Protein AF-A0A4Q6CCX8-F1 (afdb_monomer)

Mean predicted aligned error: 2.39 Å

Radius of gyration: 15.07 Å; Cα contacts (8 Å, |Δi|>4): 118; chains: 1; bounding box: 39×24×40 Å

Foldseek 3Di:
DQVVCVVVVHADEQADDQDALLVVLVSVVVLVPDPSHDHYHSCNNVVDPDHQKDAHWDQDPPRDIDHDPDPDSRIDGDPVRVVVDDDDDD

pLDDT: mean 97.69, std 1.13, range [92.12, 98.75]

Structure (mmCIF, N/CA/C/O backbone):
data_AF-A0A4Q6CCX8-F1
#
_entry.id   AF-A0A4Q6CCX8-F1
#
loop_
_atom_site.group_PDB
_atom_site.id
_atom_site.type_symbol
_atom_site.label_atom_id
_atom_site.label_alt_id
_atom_site.label_comp_id
_atom_site.label_asym_id
_atom_site.label_entity_id
_atom_site.label_seq_id
_atom_site.pdbx_PDB_ins_code
_atom_site.Cartn_x
_atom_site.Cartn_y
_atom_site.Cartn_z
_atom_site.occupancy
_atom_site.B_iso_or_equiv
_atom_site.auth_seq_id
_atom_site.auth_comp_id
_atom_site.auth_asym_id
_atom_site.auth_atom_id
_atom_site.pdbx_PDB_model_num
ATOM 1 N N . MET A 1 1 ? -16.828 -7.778 3.469 1.00 92.12 1 MET A N 1
ATOM 2 C CA . MET A 1 1 ? -16.111 -8.114 4.717 1.00 92.12 1 MET A CA 1
ATOM 3 C C . MET A 1 1 ? -16.158 -6.970 5.714 1.00 92.12 1 MET A C 1
ATOM 5 O O . MET A 1 1 ? -16.802 -7.162 6.728 1.00 92.12 1 MET 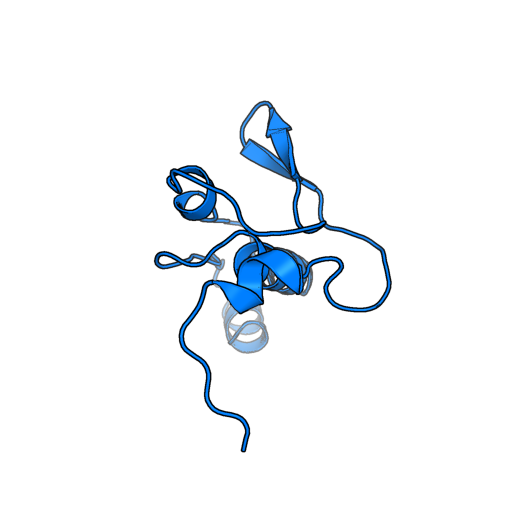A O 1
ATOM 9 N N . VAL A 1 2 ? -15.600 -5.788 5.411 1.00 97.88 2 VAL A N 1
ATOM 10 C CA . VAL A 1 2 ? -15.571 -4.633 6.342 1.00 97.88 2 VAL A CA 1
ATOM 11 C C . VAL A 1 2 ? -16.936 -4.320 6.964 1.00 97.88 2 VAL A C 1
ATOM 13 O O . VAL A 1 2 ? -17.070 -4.411 8.175 1.00 97.88 2 VAL A O 1
ATOM 16 N N . LYS A 1 3 ? -17.978 -4.102 6.149 1.00 98.06 3 LYS A N 1
ATOM 17 C CA . LYS A 1 3 ? -19.338 -3.836 6.661 1.00 98.06 3 LYS A CA 1
ATOM 18 C C . LYS A 1 3 ? -19.885 -4.923 7.594 1.00 98.06 3 LYS A C 1
ATOM 20 O O . LYS A 1 3 ? -20.509 -4.613 8.597 1.00 98.06 3 LYS A O 1
ATOM 25 N N . LEU A 1 4 ? -19.625 -6.197 7.285 1.00 98.31 4 LEU A N 1
ATOM 26 C CA . LEU A 1 4 ? -20.063 -7.313 8.133 1.00 98.31 4 LEU A CA 1
ATOM 27 C C . LEU A 1 4 ? -19.337 -7.297 9.483 1.00 98.31 4 LEU A C 1
ATOM 29 O O . LEU A 1 4 ? -19.935 -7.605 10.507 1.00 98.31 4 LEU A O 1
ATOM 33 N N . ALA A 1 5 ? -18.052 -6.936 9.484 1.00 98.12 5 ALA A N 1
ATOM 34 C CA . ALA A 1 5 ? -17.267 -6.812 10.704 1.00 98.12 5 ALA A CA 1
ATOM 35 C C . ALA A 1 5 ? -17.734 -5.621 11.552 1.00 98.12 5 ALA A C 1
ATOM 37 O O . ALA A 1 5 ? -17.899 -5.775 12.756 1.00 98.12 5 ALA A O 1
ATOM 38 N N . GLU A 1 6 ? -18.036 -4.476 10.932 1.00 97.56 6 GLU A N 1
ATOM 39 C CA . GLU A 1 6 ? -18.622 -3.313 11.612 1.00 97.56 6 GLU A CA 1
ATOM 40 C C . GLU A 1 6 ? -19.958 -3.664 12.285 1.00 97.56 6 GLU A C 1
ATOM 42 O O . GLU A 1 6 ? -20.139 -3.410 13.477 1.00 97.56 6 GLU A O 1
ATOM 47 N N . GLU A 1 7 ? -20.872 -4.311 11.552 1.00 98.00 7 GLU A N 1
ATOM 48 C CA . GLU A 1 7 ? -22.172 -4.762 12.073 1.00 98.00 7 GLU A CA 1
ATOM 49 C C . GLU A 1 7 ? -22.018 -5.758 13.233 1.00 98.00 7 GLU A C 1
ATOM 51 O O . GLU A 1 7 ? -22.766 -5.704 14.212 1.00 98.00 7 GLU A O 1
ATOM 56 N N . ALA A 1 8 ? -21.016 -6.637 13.152 1.00 98.19 8 ALA A N 1
ATOM 57 C CA . ALA A 1 8 ? -20.703 -7.624 14.179 1.00 98.19 8 ALA A CA 1
ATOM 58 C C . ALA A 1 8 ? -19.812 -7.090 15.316 1.00 98.19 8 ALA A C 1
ATOM 60 O O . ALA A 1 8 ? -19.538 -7.834 16.257 1.00 98.19 8 ALA A O 1
ATOM 61 N N . ARG A 1 9 ? -19.369 -5.823 15.258 1.00 97.69 9 ARG A N 1
ATOM 62 C CA . ARG A 1 9 ? -18.400 -5.219 16.196 1.00 97.69 9 ARG A CA 1
ATOM 63 C C . ARG A 1 9 ? -17.098 -6.025 16.306 1.00 97.69 9 ARG A C 1
ATOM 65 O O . ARG A 1 9 ? -16.579 -6.244 17.398 1.00 97.69 9 ARG A O 1
ATOM 72 N N . ILE A 1 10 ? -16.599 -6.494 15.167 1.00 98.38 10 ILE A N 1
ATOM 73 C CA . ILE A 1 10 ? -15.343 -7.232 15.039 1.00 98.38 10 ILE A CA 1
ATOM 74 C C . ILE A 1 10 ? -14.270 -6.278 14.516 1.00 98.38 10 ILE A C 1
ATOM 76 O O . ILE A 1 10 ? -14.413 -5.713 13.432 1.00 98.38 10 ILE A O 1
ATOM 80 N N . HIS A 1 11 ? -13.183 -6.143 15.271 1.00 98.38 11 HIS A N 1
ATOM 81 C CA . HIS A 1 11 ? -11.992 -5.421 14.833 1.00 98.38 11 HIS A CA 1
ATOM 82 C C . HIS A 1 11 ? -11.246 -6.220 13.761 1.00 98.38 11 HIS A C 1
ATOM 84 O O . HIS A 1 11 ? -11.192 -7.453 13.801 1.00 98.38 11 HIS A O 1
ATOM 90 N N . LEU A 1 12 ? -10.668 -5.513 12.795 1.00 98.62 12 LEU A N 1
ATOM 91 C CA . LEU A 1 12 ? -9.997 -6.095 11.643 1.00 98.62 12 LEU A CA 1
ATOM 92 C C . LEU A 1 12 ? -8.508 -5.750 11.619 1.00 98.62 12 LEU A C 1
ATOM 94 O O . LEU A 1 12 ? -8.092 -4.645 11.973 1.00 98.62 12 LEU A O 1
ATOM 98 N N . GLN A 1 13 ? -7.734 -6.703 11.104 1.00 98.56 13 GLN A N 1
ATOM 99 C CA . GLN A 1 13 ? -6.368 -6.502 10.644 1.00 98.56 13 GLN A CA 1
ATOM 100 C C . GLN A 1 13 ? -6.325 -6.656 9.126 1.00 98.56 13 GLN A C 1
ATOM 102 O O . GLN A 1 13 ? -6.892 -7.610 8.588 1.00 98.56 13 GLN A O 1
ATOM 107 N N . VAL A 1 14 ? -5.620 -5.757 8.441 1.00 98.56 14 VAL A N 1
ATOM 108 C CA . VAL A 1 14 ? -5.204 -5.990 7.052 1.00 98.56 14 VAL A CA 1
ATOM 109 C C . VAL A 1 14 ? -3.759 -6.454 7.090 1.00 98.56 14 VAL A C 1
ATOM 111 O O . VAL A 1 14 ? -2.905 -5.776 7.659 1.00 98.56 14 VAL A O 1
ATOM 114 N N . GLY A 1 15 ? -3.515 -7.633 6.530 1.00 97.12 15 GLY A N 1
ATOM 115 C CA . GLY A 1 15 ? -2.189 -8.228 6.452 1.00 97.12 15 GLY A CA 1
ATOM 116 C C . GLY A 1 15 ? -1.733 -8.430 5.020 1.00 97.12 15 GLY A C 1
ATOM 117 O O . GLY A 1 15 ? -2.426 -8.057 4.068 1.00 97.12 15 GLY A O 1
ATOM 118 N N . ALA A 1 16 ? -0.575 -9.059 4.898 1.00 96.81 16 ALA A N 1
ATOM 119 C CA . ALA A 1 16 ? 0.074 -9.339 3.635 1.00 96.81 16 ALA A CA 1
ATOM 120 C C . ALA A 1 16 ? 0.645 -10.761 3.600 1.00 96.81 16 ALA A C 1
ATOM 122 O O . ALA A 1 16 ? 0.774 -11.433 4.622 1.00 96.81 16 ALA A O 1
ATOM 123 N N . PHE A 1 17 ? 0.998 -11.207 2.399 1.00 96.88 17 PHE A N 1
ATOM 124 C CA . PHE A 1 17 ? 1.888 -12.337 2.189 1.00 96.88 17 PHE A CA 1
ATOM 125 C C . PHE A 1 17 ? 3.304 -11.798 1.959 1.00 96.88 17 PHE A C 1
ATOM 127 O O . PHE A 1 17 ? 3.943 -11.325 2.887 1.00 96.88 17 PHE A O 1
ATOM 134 N N . MET A 1 18 ? 3.800 -11.845 0.723 1.00 97.31 18 MET A N 1
ATOM 135 C CA . MET A 1 18 ? 5.140 -11.392 0.328 1.00 97.31 18 MET A CA 1
ATOM 136 C C . MET A 1 18 ? 5.056 -10.364 -0.805 1.00 97.31 18 MET A C 1
ATOM 138 O O . MET A 1 18 ? 5.874 -10.363 -1.723 1.00 97.31 18 MET A O 1
ATOM 142 N N . GLU A 1 19 ? 4.015 -9.535 -0.815 1.00 98.44 19 GLU A N 1
ATOM 143 C CA . GLU A 1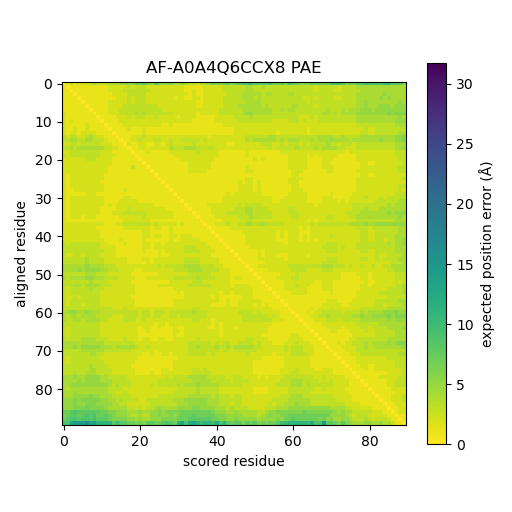 19 ? 3.860 -8.508 -1.833 1.00 98.44 19 GLU A CA 1
ATOM 144 C C . GLU A 1 19 ? 4.850 -7.345 -1.646 1.00 98.44 19 GLU A C 1
ATOM 146 O O . GLU A 1 19 ? 5.295 -7.029 -0.544 1.00 98.44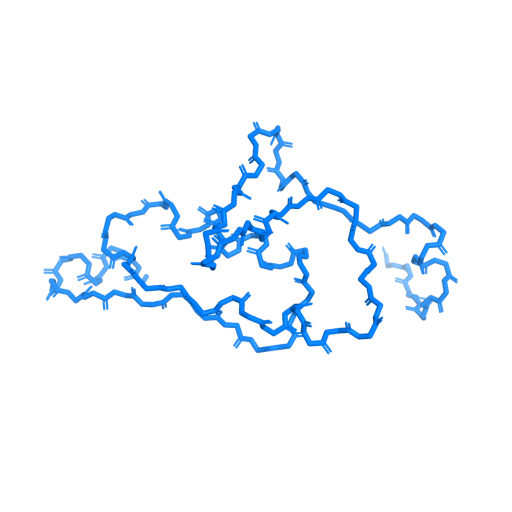 19 GLU A O 1
ATOM 151 N N . SER A 1 20 ? 5.176 -6.655 -2.744 1.00 98.25 20 SER A N 1
ATOM 152 C CA . SER A 1 20 ? 6.005 -5.445 -2.700 1.00 98.25 20 SER A CA 1
ATOM 153 C C . SER A 1 20 ? 5.236 -4.242 -2.143 1.00 98.25 20 SER A C 1
ATOM 155 O O . SER A 1 20 ? 4.009 -4.271 -1.987 1.00 98.25 20 SER A O 1
ATOM 157 N N . ARG A 1 21 ? 5.931 -3.106 -1.962 1.00 98.31 21 ARG A N 1
ATOM 158 C CA . ARG A 1 21 ? 5.294 -1.836 -1.567 1.00 98.31 21 ARG A CA 1
ATOM 159 C C . ARG A 1 21 ? 4.151 -1.393 -2.485 1.00 98.31 21 ARG A C 1
ATOM 161 O O . ARG A 1 21 ? 3.316 -0.599 -2.058 1.00 98.31 21 ARG A O 1
ATOM 168 N N . LEU A 1 22 ? 4.072 -1.901 -3.718 1.00 98.69 22 LEU A N 1
ATOM 169 C CA . LEU A 1 22 ? 2.982 -1.598 -4.643 1.00 98.69 22 LEU A CA 1
ATOM 170 C C . LEU A 1 22 ? 1.643 -2.087 -4.075 1.00 98.69 22 LEU A C 1
ATOM 172 O O . LEU A 1 22 ? 0.702 -1.305 -3.969 1.00 98.69 22 LEU A O 1
ATOM 176 N N . ALA A 1 23 ? 1.573 -3.352 -3.651 1.00 98.56 23 ALA A N 1
ATOM 177 C CA . ALA A 1 23 ? 0.361 -3.900 -3.050 1.00 98.56 23 ALA A CA 1
ATOM 178 C C . ALA A 1 23 ? 0.154 -3.370 -1.629 1.00 98.56 23 ALA A C 1
ATOM 180 O O . ALA A 1 23 ? -0.967 -3.011 -1.290 1.00 98.56 23 ALA A O 1
ATOM 181 N N . MET A 1 24 ? 1.228 -3.202 -0.844 1.00 98.50 24 MET A N 1
ATOM 182 C CA . MET A 1 24 ? 1.126 -2.570 0.480 1.00 98.50 24 MET A CA 1
ATOM 183 C C . MET A 1 24 ? 0.504 -1.175 0.400 1.00 98.50 24 MET A C 1
ATOM 185 O O . MET A 1 24 ? -0.253 -0.782 1.281 1.00 98.50 24 MET A O 1
ATOM 189 N N . THR A 1 25 ? 0.757 -0.436 -0.685 1.00 98.75 25 THR A N 1
ATOM 190 C CA . THR A 1 25 ? 0.092 0.850 -0.917 1.00 98.75 25 THR A CA 1
ATOM 191 C C . THR A 1 25 ? -1.415 0.683 -1.090 1.00 98.75 25 THR A C 1
ATOM 193 O O . THR A 1 25 ? -2.182 1.446 -0.507 1.00 98.75 25 THR A O 1
ATOM 196 N N . ALA A 1 26 ? -1.861 -0.337 -1.825 1.00 98.69 26 ALA A N 1
ATOM 197 C CA . ALA A 1 26 ? -3.284 -0.634 -1.975 1.00 98.69 26 ALA A CA 1
ATOM 198 C C . ALA A 1 26 ? -3.908 -1.083 -0.646 1.00 98.69 26 ALA A C 1
ATOM 200 O O . ALA A 1 26 ? -5.016 -0.664 -0.317 1.00 98.69 26 ALA A O 1
ATOM 201 N N . PHE A 1 27 ? -3.187 -1.891 0.135 1.00 98.62 27 PHE A N 1
ATOM 202 C CA . PHE A 1 27 ? -3.629 -2.349 1.450 1.00 98.62 27 PHE A CA 1
ATOM 203 C C . PHE A 1 27 ? -3.768 -1.183 2.426 1.00 98.62 27 PHE A C 1
ATOM 205 O O . PHE A 1 27 ? -4.782 -1.091 3.108 1.00 98.62 27 PHE A O 1
ATOM 212 N N . ALA A 1 28 ? -2.819 -0.246 2.435 1.00 98.38 28 ALA A N 1
ATOM 213 C CA . ALA A 1 28 ? -2.893 0.946 3.270 1.00 98.38 28 ALA A CA 1
ATOM 214 C C . ALA A 1 28 ? -4.065 1.861 2.878 1.00 98.38 28 ALA A C 1
ATOM 216 O O . ALA A 1 28 ? -4.783 2.328 3.757 1.00 98.38 28 ALA A O 1
ATOM 217 N N . HIS A 1 29 ? -4.326 2.059 1.578 1.00 98.50 29 HIS A N 1
ATOM 218 C CA . HIS A 1 29 ? -5.538 2.757 1.119 1.00 98.50 29 HIS A CA 1
ATOM 219 C C . HIS A 1 29 ? -6.816 2.052 1.585 1.00 98.50 29 HIS A C 1
ATOM 221 O O . HIS A 1 29 ? -7.729 2.696 2.098 1.00 98.50 29 HIS A O 1
ATOM 227 N N . PHE A 1 30 ? -6.882 0.725 1.443 1.00 98.44 30 PHE A N 1
ATOM 228 C CA . PHE A 1 30 ? -8.031 -0.063 1.890 1.00 98.44 30 PHE A CA 1
ATOM 229 C C . PHE A 1 30 ? -8.236 0.026 3.407 1.00 98.44 30 PHE A C 1
ATOM 231 O O . PHE A 1 30 ? -9.365 0.188 3.862 1.00 98.44 30 PHE A O 1
ATOM 238 N N . SER A 1 31 ? -7.161 -0.007 4.189 1.00 98.31 31 SER A N 1
ATOM 239 C CA . SER A 1 31 ? -7.203 0.131 5.645 1.00 98.31 31 SER A CA 1
ATOM 240 C C . SER A 1 31 ? -7.830 1.440 6.123 1.00 98.31 31 SER A C 1
ATOM 242 O O . SER A 1 31 ? -8.437 1.469 7.186 1.00 98.31 31 SER A O 1
ATOM 244 N N . LEU A 1 32 ? -7.742 2.513 5.333 1.00 97.81 32 LEU A N 1
ATOM 245 C CA . LEU A 1 32 ? -8.334 3.810 5.668 1.00 97.81 32 LEU A CA 1
ATOM 246 C C . LEU A 1 32 ? -9.836 3.904 5.345 1.00 97.81 32 LEU A C 1
ATOM 248 O O . LEU A 1 32 ? -10.450 4.940 5.594 1.00 97.81 32 LEU A O 1
ATOM 252 N N . CYS A 1 33 ? -10.453 2.851 4.793 1.00 97.56 33 CYS A N 1
ATOM 253 C CA . CYS A 1 33 ? -11.864 2.898 4.400 1.00 97.56 33 CYS A CA 1
ATOM 254 C C . CYS A 1 33 ? -12.853 2.767 5.570 1.00 97.56 33 CYS A C 1
ATOM 256 O O . CYS A 1 33 ? -14.036 3.059 5.389 1.00 97.56 3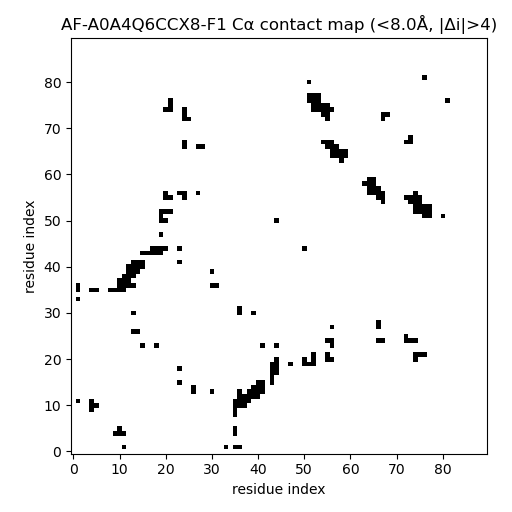3 CYS A O 1
ATOM 258 N N . SER A 1 34 ? -12.403 2.314 6.744 1.00 98.12 34 SER A N 1
ATOM 259 C CA . SER A 1 34 ? -13.261 2.080 7.908 1.00 98.12 34 SER A CA 1
ATOM 260 C C . SER A 1 34 ? -12.473 2.163 9.218 1.00 98.12 34 SER A C 1
ATOM 262 O O . SER A 1 34 ? -11.358 1.648 9.283 1.00 98.12 34 SER A O 1
ATOM 264 N N . PRO A 1 35 ? -13.065 2.724 10.290 1.00 96.50 35 PRO A N 1
ATOM 265 C CA . PRO A 1 35 ? -12.451 2.736 11.615 1.00 96.50 35 PRO A CA 1
ATOM 266 C C . PRO A 1 35 ? -12.367 1.347 12.266 1.00 96.50 35 PRO A C 1
ATOM 268 O O . PRO A 1 35 ? -11.661 1.208 13.254 1.00 96.50 35 PRO A O 1
ATOM 271 N N . ALA A 1 36 ? -13.062 0.326 11.746 1.00 98.06 36 ALA A N 1
ATOM 272 C CA . ALA A 1 36 ? -12.979 -1.037 12.280 1.00 98.06 36 ALA A CA 1
ATOM 273 C C . ALA A 1 36 ? -11.661 -1.744 11.921 1.00 98.06 36 ALA A C 1
ATOM 275 O O . ALA A 1 36 ? -11.361 -2.800 12.480 1.00 98.06 36 ALA A O 1
ATOM 276 N N . ILE A 1 37 ? -10.887 -1.201 10.976 1.00 98.56 37 ILE A N 1
ATOM 277 C CA . ILE A 1 37 ? -9.555 -1.699 10.635 1.00 98.56 37 ILE A CA 1
ATOM 278 C C . ILE A 1 37 ? -8.537 -0.970 11.511 1.00 98.56 37 ILE A C 1
ATOM 280 O O . ILE A 1 37 ? -8.139 0.157 11.229 1.00 98.56 37 ILE A O 1
ATOM 284 N N . GLU A 1 38 ? -8.121 -1.630 12.585 1.00 97.88 38 GLU A N 1
ATOM 285 C CA . GLU A 1 38 ? -7.285 -1.026 13.631 1.00 97.88 38 GLU A CA 1
ATOM 286 C C . GLU A 1 38 ? -5.854 -1.570 13.635 1.00 97.88 38 GLU A C 1
ATOM 288 O O . GLU A 1 38 ? -4.960 -0.994 14.259 1.00 97.88 38 GLU A O 1
ATOM 293 N N . HIS A 1 39 ? -5.630 -2.687 12.942 1.00 98.38 39 HIS A N 1
ATOM 294 C CA . HIS A 1 39 ? -4.348 -3.375 12.911 1.00 98.38 39 HIS A CA 1
ATOM 295 C C . HIS A 1 39 ? -3.830 -3.512 11.479 1.00 98.38 39 HIS A C 1
ATOM 297 O O . HIS A 1 39 ? -4.587 -3.745 10.531 1.00 98.38 39 HIS A O 1
ATOM 303 N N . PHE A 1 40 ? -2.514 -3.389 11.332 1.00 98.31 40 PHE A N 1
ATOM 304 C CA . PHE A 1 40 ? -1.844 -3.343 10.038 1.00 98.31 40 PHE A CA 1
ATOM 305 C C . PHE A 1 40 ? -0.588 -4.203 10.097 1.00 98.31 40 PHE A C 1
ATOM 307 O O . PHE A 1 40 ? 0.292 -3.955 10.919 1.00 98.31 40 PHE A O 1
ATOM 314 N N . ASP A 1 41 ? -0.515 -5.196 9.222 1.00 98.19 41 ASP A N 1
ATOM 315 C CA . ASP A 1 41 ? 0.626 -6.096 9.093 1.00 98.19 41 ASP A CA 1
ATOM 316 C C . ASP A 1 41 ? 1.214 -5.961 7.685 1.00 98.19 41 ASP A C 1
ATOM 318 O O . ASP A 1 41 ? 0.851 -6.681 6.754 1.00 98.19 41 ASP A O 1
ATOM 322 N N . PHE A 1 42 ? 2.033 -4.917 7.518 1.00 97.94 42 PHE A N 1
ATOM 323 C CA . PHE A 1 42 ? 2.598 -4.466 6.241 1.00 97.94 42 PHE A CA 1
ATOM 324 C C . PHE A 1 42 ? 4.127 -4.498 6.260 1.00 97.94 42 PHE A C 1
ATOM 326 O O . PHE A 1 42 ? 4.767 -3.587 5.742 1.00 97.94 42 PHE A O 1
ATOM 333 N N . ASP A 1 43 ? 4.746 -5.482 6.903 1.00 97.25 43 ASP A N 1
ATOM 334 C CA . ASP A 1 43 ? 6.196 -5.506 7.112 1.00 97.25 43 ASP A CA 1
ATOM 335 C C . ASP A 1 43 ? 6.972 -6.229 5.997 1.00 97.25 43 ASP A C 1
ATOM 337 O O . ASP A 1 43 ? 8.133 -5.902 5.758 1.00 97.25 43 ASP A O 1
ATOM 341 N N . THR A 1 44 ? 6.350 -7.153 5.259 1.00 97.75 44 THR A N 1
ATOM 342 C CA . THR A 1 44 ? 7.081 -8.044 4.341 1.00 97.75 44 THR A CA 1
ATOM 343 C C . THR A 1 44 ? 7.753 -7.330 3.170 1.00 97.75 44 THR A C 1
ATOM 345 O O . THR A 1 44 ? 8.789 -7.789 2.686 1.00 97.75 44 THR A O 1
ATOM 348 N N . ALA A 1 45 ? 7.285 -6.138 2.785 1.00 97.38 45 ALA A N 1
ATOM 349 C CA . ALA A 1 45 ? 7.983 -5.305 1.806 1.00 97.38 45 ALA A CA 1
ATOM 350 C C . ALA A 1 45 ? 9.335 -4.760 2.318 1.00 97.38 45 ALA A C 1
ATOM 352 O O . ALA A 1 45 ? 10.213 -4.467 1.509 1.00 97.38 45 ALA A O 1
ATOM 353 N N . LEU A 1 46 ? 9.538 -4.658 3.639 1.00 97.62 46 LEU A N 1
ATOM 354 C CA . LEU A 1 46 ? 10.834 -4.317 4.248 1.00 97.62 46 LEU A CA 1
ATOM 355 C C . LEU A 1 46 ? 11.842 -5.473 4.167 1.00 97.62 46 LEU A C 1
ATOM 357 O O . LEU A 1 46 ? 13.032 -5.261 4.384 1.00 97.62 46 LEU A O 1
ATOM 361 N N . MET A 1 47 ? 11.380 -6.691 3.867 1.00 97.81 47 MET A N 1
ATOM 362 C CA . MET A 1 47 ? 12.224 -7.886 3.768 1.00 97.81 47 MET A CA 1
ATOM 363 C C . MET A 1 47 ? 12.827 -8.070 2.368 1.00 97.81 47 MET A C 1
ATOM 365 O O . MET A 1 47 ? 13.611 -8.993 2.147 1.00 97.81 47 MET A O 1
ATOM 369 N N . PHE A 1 48 ? 12.463 -7.220 1.405 1.00 97.62 48 PHE A N 1
ATOM 370 C CA . PHE A 1 48 ? 12.962 -7.303 0.037 1.00 97.62 48 PHE A CA 1
ATOM 371 C C . PHE A 1 48 ? 14.414 -6.818 -0.033 1.00 97.62 48 PHE A C 1
ATOM 373 O O . PHE A 1 48 ? 14.755 -5.762 0.494 1.00 97.62 48 PHE A O 1
ATOM 380 N N . SER A 1 49 ? 15.270 -7.564 -0.737 1.00 97.75 49 SER A N 1
ATOM 381 C CA . SER A 1 49 ? 16.658 -7.147 -0.984 1.00 97.75 49 SER A CA 1
ATOM 382 C C . SER A 1 49 ? 16.747 -5.919 -1.889 1.00 97.75 49 SER A C 1
ATOM 384 O O . SER A 1 49 ? 17.669 -5.117 -1.766 1.00 97.75 49 SER A O 1
ATOM 386 N N . GLU A 1 50 ? 15.792 -5.788 -2.806 1.00 97.12 50 GLU A N 1
ATOM 387 C CA . GLU A 1 50 ? 15.645 -4.655 -3.707 1.00 97.12 50 GLU A CA 1
ATOM 388 C C . GLU A 1 50 ? 14.172 -4.286 -3.809 1.00 97.12 50 GLU A C 1
ATOM 390 O O . GLU A 1 50 ? 13.300 -5.144 -3.960 1.00 97.12 50 GLU A O 1
ATOM 395 N N 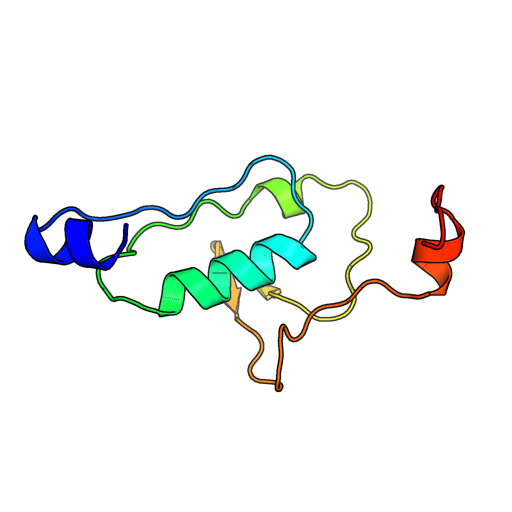. ASP A 1 51 ? 13.906 -2.991 -3.763 1.00 97.56 51 ASP A N 1
ATOM 396 C CA . ASP A 1 51 ? 12.564 -2.451 -3.825 1.00 97.56 51 ASP A CA 1
ATOM 397 C C . ASP A 1 51 ? 12.305 -1.824 -5.204 1.00 97.56 51 ASP A C 1
ATOM 399 O O . ASP A 1 51 ? 12.884 -0.784 -5.531 1.00 97.56 51 ASP A O 1
ATOM 403 N N . PRO A 1 52 ? 11.445 -2.439 -6.033 1.00 97.38 52 PRO A N 1
ATOM 404 C CA . PRO A 1 52 ? 11.235 -2.004 -7.409 1.00 97.38 52 PRO A CA 1
ATOM 405 C C . PRO A 1 52 ? 10.234 -0.848 -7.548 1.00 97.38 52 PRO A C 1
ATOM 407 O O . PRO A 1 52 ? 9.921 -0.429 -8.665 1.00 97.38 52 PRO A O 1
ATOM 410 N N . VAL A 1 53 ? 9.652 -0.382 -6.440 1.00 98.44 53 VAL A N 1
ATOM 411 C CA . VAL A 1 53 ? 8.461 0.469 -6.461 1.00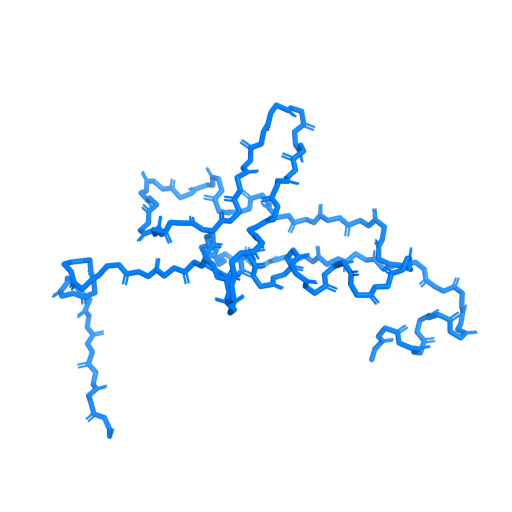 98.44 53 VAL A CA 1
ATOM 412 C C . VAL A 1 53 ? 8.841 1.946 -6.502 1.00 98.44 53 VAL A C 1
ATOM 414 O O . VAL A 1 53 ? 9.535 2.470 -5.635 1.00 98.44 53 VAL A O 1
ATOM 417 N N . THR A 1 54 ? 8.312 2.659 -7.492 1.00 98.19 54 THR A N 1
ATOM 418 C CA . THR A 1 54 ? 8.369 4.122 -7.571 1.00 98.19 54 THR A CA 1
ATOM 419 C C . THR A 1 54 ? 7.122 4.719 -6.919 1.00 98.19 54 THR A C 1
ATOM 421 O O . THR A 1 54 ? 6.001 4.337 -7.259 1.00 98.19 54 THR A O 1
ATOM 424 N N . GLY A 1 55 ? 7.304 5.668 -5.997 1.00 98.12 55 GLY A N 1
ATOM 425 C CA . GLY A 1 55 ? 6.210 6.208 -5.181 1.00 98.12 55 GLY A CA 1
ATOM 426 C C . GLY A 1 55 ? 5.770 5.225 -4.093 1.00 98.12 55 GLY A C 1
ATOM 427 O O . GLY A 1 55 ? 6.597 4.490 -3.557 1.00 98.12 55 GLY A O 1
ATOM 428 N N . GLY A 1 56 ? 4.476 5.199 -3.786 1.00 98.50 56 GLY A N 1
ATOM 429 C CA . GLY A 1 56 ? 3.855 4.308 -2.809 1.00 98.50 56 GLY A CA 1
ATOM 430 C C . GLY A 1 56 ? 4.014 4.731 -1.359 1.00 98.50 56 GLY A C 1
ATOM 431 O O . GLY A 1 56 ? 4.459 5.838 -1.061 1.00 98.50 56 GLY A O 1
ATOM 432 N N . ILE A 1 57 ? 3.594 3.844 -0.459 1.00 98.50 57 ILE A N 1
ATOM 433 C CA . ILE A 1 57 ? 3.671 4.096 0.978 1.00 98.50 57 ILE A CA 1
ATOM 434 C C . ILE A 1 57 ? 5.107 4.341 1.435 1.00 98.50 57 ILE A C 1
ATOM 436 O O . ILE A 1 57 ? 6.062 3.752 0.914 1.00 98.50 57 ILE A O 1
ATOM 440 N N . ILE A 1 58 ? 5.228 5.197 2.447 1.00 98.38 58 ILE A N 1
ATOM 441 C CA . ILE A 1 58 ? 6.493 5.520 3.102 1.00 98.38 58 ILE A CA 1
ATOM 442 C C . ILE A 1 58 ? 6.451 4.959 4.519 1.00 98.38 58 ILE A C 1
ATOM 444 O O . ILE A 1 58 ? 5.621 5.379 5.326 1.00 98.38 58 ILE A O 1
ATOM 448 N N . TYR A 1 59 ? 7.375 4.049 4.825 1.00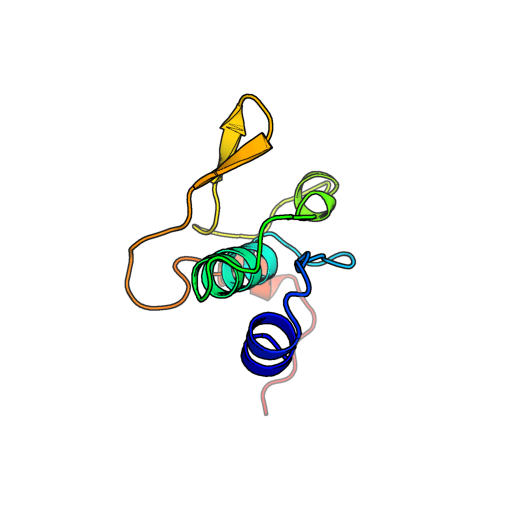 98.12 59 TYR A N 1
ATOM 449 C CA . TYR A 1 59 ? 7.640 3.624 6.196 1.00 98.12 59 TYR A CA 1
ATOM 450 C C . TYR A 1 59 ? 8.435 4.716 6.914 1.00 98.12 59 TYR A C 1
ATOM 452 O O . TYR A 1 59 ? 9.579 5.012 6.566 1.00 98.12 59 TYR A O 1
ATOM 460 N N . GLN A 1 60 ? 7.818 5.337 7.909 1.00 98.12 60 GLN A N 1
ATOM 461 C CA . GLN A 1 60 ? 8.459 6.279 8.811 1.00 98.12 60 GLN A CA 1
ATOM 462 C C . GLN A 1 60 ? 9.038 5.562 10.041 1.00 98.12 60 GLN A C 1
ATOM 464 O O . GLN A 1 60 ? 8.989 4.339 10.190 1.00 98.12 60 GLN A O 1
ATOM 469 N N . LYS A 1 61 ? 9.605 6.348 10.961 1.00 97.25 61 LYS A N 1
ATOM 470 C CA . LYS A 1 61 ? 10.081 5.844 12.253 1.00 97.25 61 LYS A CA 1
ATOM 471 C C . LYS A 1 61 ? 8.936 5.192 13.034 1.00 97.25 61 LYS A C 1
ATOM 473 O O . LYS A 1 61 ? 7.790 5.625 12.951 1.00 97.25 61 LYS A O 1
ATOM 478 N N . ASN A 1 62 ? 9.284 4.193 13.843 1.00 96.62 62 ASN A N 1
ATOM 479 C CA . ASN A 1 62 ? 8.365 3.494 14.747 1.00 96.62 62 ASN A CA 1
ATOM 480 C C . ASN A 1 62 ? 7.177 2.813 14.042 1.00 96.62 62 ASN A C 1
ATOM 482 O O . ASN A 1 62 ? 6.100 2.716 14.620 1.00 96.62 62 ASN A O 1
ATOM 486 N N . GLY A 1 63 ? 7.356 2.363 12.795 1.00 95.38 63 GLY A N 1
ATOM 487 C CA . GLY A 1 63 ? 6.325 1.622 12.060 1.00 95.38 63 GLY A CA 1
ATOM 488 C C . GLY A 1 63 ? 5.149 2.473 11.570 1.00 95.38 63 GLY A C 1
ATOM 489 O O . GLY A 1 63 ? 4.168 1.924 11.081 1.00 95.38 63 GLY A O 1
ATOM 490 N N . VAL A 1 64 ? 5.231 3.804 11.673 1.00 98.06 64 VAL A N 1
ATOM 491 C CA . VAL A 1 64 ? 4.217 4.703 11.107 1.00 98.06 64 VAL A CA 1
ATOM 492 C C . VAL A 1 64 ? 4.300 4.654 9.584 1.00 98.06 64 VAL A C 1
ATOM 494 O O . VAL A 1 64 ? 5.386 4.750 9.021 1.00 98.06 64 VAL A O 1
ATOM 497 N N . ILE A 1 65 ? 3.159 4.543 8.907 1.00 98.06 65 ILE A N 1
ATOM 498 C CA . ILE A 1 65 ? 3.085 4.515 7.444 1.00 98.06 65 ILE A CA 1
ATOM 499 C C . ILE A 1 65 ? 2.382 5.776 6.943 1.00 98.06 65 ILE A C 1
ATOM 501 O O . ILE A 1 65 ? 1.326 6.151 7.445 1.00 98.06 65 ILE A O 1
ATOM 505 N N . THR A 1 66 ? 2.956 6.427 5.932 1.00 98.38 66 THR A N 1
ATOM 506 C CA . THR A 1 66 ? 2.293 7.508 5.186 1.00 98.38 66 THR A CA 1
ATOM 507 C C . THR A 1 66 ? 1.751 6.983 3.871 1.00 98.38 66 THR A C 1
ATOM 509 O O . THR A 1 66 ? 2.481 6.343 3.112 1.00 98.38 66 THR A O 1
ATOM 512 N N . VAL A 1 67 ? 0.483 7.287 3.602 1.00 98.50 67 VAL A N 1
ATOM 513 C CA . VAL A 1 67 ? -0.225 6.895 2.381 1.00 98.50 67 VAL A CA 1
ATOM 514 C C . VAL A 1 67 ? -0.182 8.046 1.364 1.00 98.50 67 VAL A C 1
ATOM 516 O O . VAL A 1 67 ? -0.390 9.193 1.761 1.00 98.50 67 VAL A O 1
ATOM 519 N N . PRO A 1 68 ? 0.106 7.790 0.072 1.00 98.12 68 PRO A N 1
ATOM 520 C CA . PRO A 1 68 ? 0.078 8.826 -0.962 1.00 98.12 68 PRO A CA 1
ATOM 521 C C . PRO A 1 68 ? -1.316 9.437 -1.164 1.00 98.12 68 PRO A C 1
ATOM 523 O O . PRO A 1 68 ? -2.306 8.713 -1.194 1.00 98.12 68 PRO A O 1
ATOM 526 N N . GLU A 1 69 ? -1.377 10.748 -1.411 1.00 97.50 69 GLU A N 1
ATOM 527 C CA . GLU A 1 69 ? -2.628 11.485 -1.688 1.00 97.50 69 GLU A CA 1
ATOM 528 C C . GLU A 1 69 ? -2.840 11.805 -3.181 1.00 97.50 69 GLU A C 1
ATOM 530 O O . GLU A 1 69 ? -3.798 12.479 -3.562 1.00 97.50 69 GLU A O 1
ATOM 535 N N . THR A 1 70 ? -1.938 11.357 -4.058 1.00 97.31 70 THR A N 1
ATOM 536 C CA . THR A 1 70 ? -2.084 11.580 -5.501 1.00 97.31 70 THR A CA 1
ATOM 537 C C . THR A 1 70 ? -3.203 10.708 -6.084 1.00 97.31 70 THR A C 1
ATOM 539 O O . THR A 1 70 ? -3.433 9.603 -5.592 1.00 97.31 70 THR A O 1
ATOM 542 N N . PRO A 1 71 ? -3.904 11.154 -7.147 1.00 97.94 71 PRO A N 1
ATOM 543 C CA . PRO A 1 71 ? -4.953 10.352 -7.769 1.00 97.94 71 PRO A CA 1
ATOM 544 C C . PRO A 1 71 ? -4.470 8.964 -8.207 1.00 97.94 71 PRO A C 1
ATOM 546 O O . PRO A 1 71 ? -3.406 8.816 -8.811 1.00 97.94 71 PRO A O 1
ATOM 549 N N . GLY A 1 72 ? -5.302 7.952 -7.959 1.00 97.81 72 GLY A N 1
ATOM 550 C CA . GLY A 1 72 ? -4.965 6.553 -8.206 1.00 97.81 72 GLY A CA 1
ATOM 551 C C . GLY A 1 72 ? -4.229 5.929 -7.023 1.00 97.81 72 GLY A C 1
ATOM 552 O O . GLY A 1 72 ? -4.448 6.300 -5.876 1.00 97.81 72 GLY A O 1
ATOM 553 N N . LEU A 1 73 ? -3.374 4.944 -7.300 1.00 98.50 73 LEU A N 1
ATOM 554 C CA . LEU A 1 73 ? -2.659 4.219 -6.247 1.00 98.50 73 LEU A CA 1
ATOM 555 C C . LEU A 1 73 ? -1.516 5.044 -5.630 1.00 98.50 73 LEU A C 1
ATOM 557 O O . LEU A 1 73 ? -1.126 4.809 -4.492 1.00 98.50 73 LEU A O 1
ATOM 561 N N . GLY A 1 74 ? -0.938 5.976 -6.394 1.00 98.50 74 GLY A N 1
ATOM 562 C CA . GLY A 1 74 ? 0.267 6.709 -5.996 1.00 98.50 74 GLY A CA 1
ATOM 563 C C . GLY A 1 74 ? 1.547 5.861 -5.981 1.00 98.50 74 GLY A C 1
ATOM 564 O O . GLY A 1 74 ? 2.570 6.321 -5.481 1.00 98.50 74 GLY A O 1
ATOM 565 N N . ALA A 1 75 ? 1.506 4.645 -6.534 1.00 98.56 75 ALA A N 1
ATOM 566 C CA . ALA A 1 75 ? 2.624 3.710 -6.636 1.00 98.56 75 ALA A CA 1
ATOM 567 C C . ALA A 1 75 ? 2.662 3.057 -8.024 1.00 98.56 75 ALA A C 1
ATOM 569 O O . ALA A 1 75 ? 1.615 2.775 -8.608 1.00 98.56 75 ALA A O 1
ATOM 570 N N . THR A 1 76 ? 3.862 2.799 -8.542 1.00 98.38 76 THR A N 1
ATOM 571 C CA . THR A 1 76 ? 4.073 2.109 -9.823 1.00 98.38 76 THR A CA 1
ATOM 572 C C . THR A 1 76 ? 5.402 1.347 -9.841 1.00 98.38 76 THR A C 1
ATOM 574 O O . THR A 1 76 ? 6.208 1.471 -8.921 1.00 98.38 76 THR A O 1
ATOM 577 N N . ILE A 1 77 ? 5.648 0.567 -10.892 1.00 98.19 77 ILE A N 1
ATOM 578 C CA . ILE A 1 77 ? 6.946 -0.050 -11.193 1.00 98.19 77 ILE A CA 1
ATOM 579 C C . ILE A 1 77 ? 7.455 0.575 -12.491 1.00 98.19 77 ILE A C 1
ATOM 581 O O . ILE A 1 77 ? 6.698 0.706 -13.454 1.00 98.19 77 ILE A O 1
ATOM 585 N N . SER A 1 78 ? 8.723 0.987 -12.517 1.00 97.06 78 SER A N 1
ATOM 586 C CA . SER A 1 78 ? 9.294 1.631 -13.700 1.00 97.06 78 SER A CA 1
ATOM 587 C C . SER A 1 78 ? 9.386 0.666 -14.888 1.00 97.06 78 SER A C 1
ATOM 589 O O . SER A 1 78 ? 9.556 -0.547 -14.724 1.00 97.06 78 SER A O 1
ATOM 591 N N . ASN A 1 79 ? 9.311 1.202 -16.108 1.00 96.75 79 ASN A N 1
ATOM 592 C CA . ASN A 1 79 ? 9.432 0.389 -17.320 1.00 96.75 79 ASN A CA 1
ATOM 593 C C . ASN A 1 79 ? 10.808 -0.281 -17.417 1.00 96.75 79 ASN A C 1
ATOM 595 O O . ASN A 1 79 ? 10.910 -1.406 -17.901 1.00 96.75 79 ASN A O 1
ATOM 599 N N . GLU A 1 80 ? 11.852 0.379 -16.917 1.00 97.31 80 GLU A N 1
ATOM 600 C CA . GLU A 1 80 ? 13.218 -0.140 -16.864 1.00 97.31 80 GLU A CA 1
ATOM 601 C C . GLU A 1 80 ? 13.309 -1.367 -15.952 1.00 97.31 80 GLU A C 1
ATOM 603 O O . GLU A 1 80 ? 14.031 -2.315 -16.260 1.00 97.31 80 GLU A O 1
ATOM 608 N N . TRP A 1 81 ? 12.563 -1.378 -14.842 1.00 97.50 81 TRP A N 1
ATOM 609 C CA . TRP A 1 81 ? 12.488 -2.544 -13.969 1.00 97.50 81 TRP A CA 1
ATOM 610 C C . TRP A 1 81 ? 11.660 -3.662 -14.599 1.00 97.50 81 TRP A C 1
ATOM 612 O O . TRP A 1 81 ? 12.107 -4.807 -14.655 1.00 97.50 81 TRP A O 1
ATOM 622 N N . LEU A 1 82 ? 10.478 -3.333 -15.131 1.00 97.19 82 LEU A N 1
ATOM 623 C CA . LEU A 1 82 ? 9.601 -4.303 -15.794 1.00 97.19 82 LEU A CA 1
ATOM 624 C C . LEU A 1 82 ? 10.269 -4.965 -17.007 1.00 97.19 82 LEU A C 1
ATOM 626 O O . LEU A 1 82 ? 9.985 -6.122 -17.301 1.00 97.19 82 LEU A O 1
ATOM 630 N N . ALA A 1 83 ? 11.183 -4.273 -17.694 1.00 97.06 83 ALA A N 1
ATOM 631 C CA . ALA A 1 83 ? 11.955 -4.831 -18.802 1.00 97.06 83 ALA A CA 1
ATOM 632 C C . ALA A 1 83 ? 12.879 -5.994 -18.392 1.00 97.06 83 ALA A C 1
ATOM 634 O O . ALA A 1 83 ? 13.261 -6.781 -19.255 1.00 97.06 83 ALA A O 1
ATOM 635 N N . LYS A 1 84 ? 13.217 -6.126 -17.101 1.00 97.25 84 LYS A N 1
ATOM 636 C CA . LYS A 1 84 ? 14.018 -7.238 -16.560 1.00 97.25 84 LYS A CA 1
ATOM 637 C C . LYS A 1 84 ? 13.193 -8.503 -16.297 1.00 97.25 84 LYS A C 1
ATOM 639 O O . LYS A 1 84 ? 13.770 -9.546 -16.004 1.00 97.25 84 LYS A O 1
ATOM 644 N N . MET A 1 85 ? 11.865 -8.402 -16.326 1.00 96.88 85 MET A N 1
ATOM 645 C CA . MET A 1 85 ? 10.952 -9.480 -15.951 1.00 96.88 85 MET A CA 1
ATOM 646 C C . MET A 1 85 ? 10.448 -10.233 -17.186 1.00 96.88 85 MET A C 1
ATOM 648 O O . MET A 1 85 ? 10.329 -9.668 -18.276 1.00 96.88 85 MET A O 1
ATOM 652 N N . GLU A 1 86 ? 10.088 -11.503 -17.006 1.00 97.88 86 GLU A N 1
ATOM 653 C CA . GLU A 1 86 ? 9.309 -12.231 -18.007 1.00 97.88 86 GLU A CA 1
ATOM 654 C C . GLU A 1 86 ? 7.929 -11.574 -18.164 1.00 97.88 86 GLU A C 1
ATOM 656 O O . GLU A 1 86 ? 7.274 -11.229 -17.178 1.00 97.88 86 GLU A O 1
ATOM 661 N N . LYS A 1 87 ? 7.475 -11.385 -19.407 1.00 95.56 87 LYS A N 1
ATOM 662 C CA . LYS A 1 87 ? 6.159 -10.806 -19.690 1.00 95.56 87 LYS A CA 1
ATOM 663 C C . LYS A 1 87 ? 5.511 -11.424 -20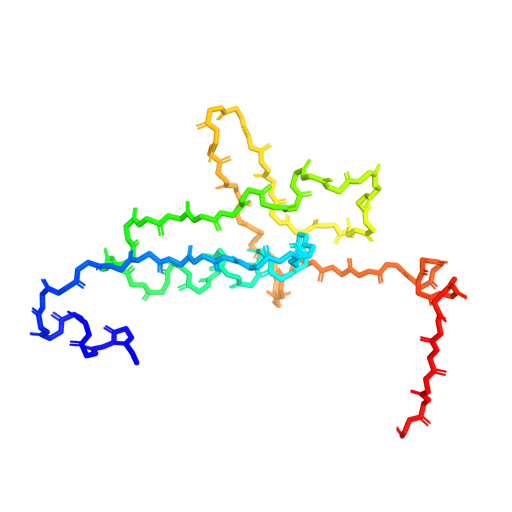.918 1.00 95.56 87 LYS A C 1
ATOM 665 O O . LYS A 1 87 ? 6.179 -11.747 -21.899 1.00 95.56 87 LYS A O 1
ATOM 670 N N . LYS A 1 88 ? 4.181 -11.480 -20.891 1.00 96.19 88 LYS A N 1
ATOM 671 C CA . LYS A 1 88 ? 3.329 -11.787 -22.041 1.00 96.19 88 LYS A CA 1
ATOM 672 C C . LYS A 1 88 ? 2.357 -10.632 -22.252 1.00 96.19 88 LYS A C 1
ATOM 674 O O . LYS A 1 88 ? 1.740 -10.174 -21.297 1.00 96.19 88 LYS A O 1
ATOM 679 N N . ILE A 1 89 ? 2.239 -10.168 -23.492 1.00 94.06 89 ILE A N 1
ATOM 680 C CA . ILE A 1 89 ? 1.272 -9.137 -23.881 1.0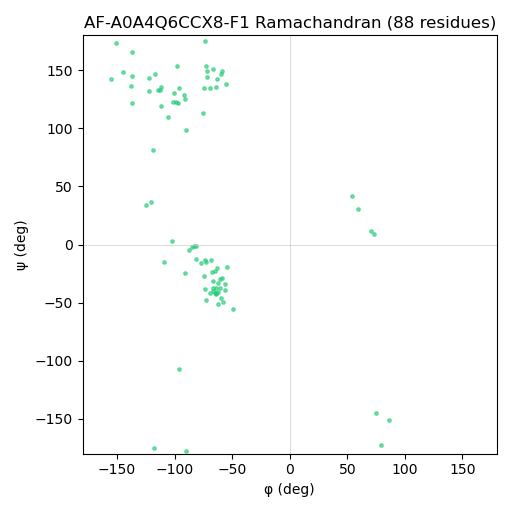0 94.06 89 ILE A CA 1
ATOM 681 C C . ILE A 1 89 ? 0.059 -9.871 -24.455 1.00 94.06 89 ILE A C 1
ATOM 683 O O . ILE A 1 89 ? 0.223 -10.692 -25.360 1.00 94.06 89 ILE A O 1
ATOM 687 N N . ILE A 1 90 ? -1.110 -9.641 -23.855 1.00 92.56 90 ILE A N 1
ATOM 688 C CA . ILE A 1 90 ? -2.400 -10.241 -24.224 1.00 92.56 90 ILE A CA 1
ATOM 689 C C . ILE A 1 90 ? -3.263 -9.158 -24.857 1.00 92.56 90 ILE A C 1
ATOM 691 O O . ILE A 1 90 ? -3.285 -8.045 -24.284 1.00 92.56 90 ILE A O 1
#

Sequence (90 aa):
MVKLAEEARIHLQVGAFMESRLAMTAFAHFSLCSPAIEHFDFDTALMFSEDPVTGGIIYQKNGVITVPETPGLGATISNEWLAKMEKKII

Secondary structure (DSSP, 8-state):
-HHHHHHHT--EEE--SS--HHHHHHHHHHHTT-TTEEEE---GGGG-SS--EEE--EE-GGG-EEPP-SSS-SEEE-HHHHTTS-----

Solvent-accessible surface area (backbone atoms only — not comparable to full-atom values): 5695 Å² total; per-residue (Å²): 108,68,68,61,27,57,77,67,72,42,80,36,68,53,70,70,75,80,53,50,49,54,54,48,22,53,51,56,57,58,43,72,74,44,87,46,43,79,43,78,46,78,60,49,43,75,71,49,96,70,81,71,53,46,69,26,50,43,82,48,79,94,80,41,72,46,78,57,87,49,88,79,68,37,44,45,67,49,68,77,60,57,68,76,50,93,83,84,92,128

Nearest PDB structures (foldseek):
  3q45-assembly3_C  TM=9.915E-01  e=4.900E-09  Cytophaga hutchinsonii ATCC 33406
  1tkk-assembly1_A  TM=9.677E-01  e=1.347E-05  Bacillus subtilis
  3ik4-assembly5_B  TM=9.138E-01  e=4.089E-04  Herpetosiphon aurantiacus DSM 785
  2p88-assembly1_C  TM=8.783E-01  e=3.332E-04  Bacillus cereus ATCC 14579
  3s5s-assembly1_B  TM=8.908E-01  e=6.159E-04  Sorangium cellulosum So ce56